Protein AF-A0AAW8ANI1-F1 (afdb_monomer)

Radius of gyration: 22.83 Å; Cα contacts (8 Å, |Δi|>4): 59; chains: 1; bounding box: 46×28×57 Å

Foldseek 3Di:
DDKDADPCLVCVVVVHDDDDDPDDRMDDDDDQKDWDDDPNDIDIDHPDPVRRVVVVVVVVVPDDDDPDDDDDDDPCPCVVVVVVVVVVVVVVVVVVD

Nearest PDB structures (foldseek):
  5jy9-assembly2_B  TM=9.925E-01  e=8.610E-11  Yersinia enterocolitica subsp. enterocolitica 8081
  4v7w-assembly1_B1  TM=3.103E-01  e=5.187E+00  Thermus thermophilus HB8
  8cwm-assembly1_F  TM=2.263E-01  e=5.564E+00  Saccharolobus islandicus REY15A

Structure (mmCIF, N/CA/C/O backbone):
data_AF-A0AAW8ANI1-F1
#
_entry.id   AF-A0AAW8ANI1-F1
#
loop_
_atom_site.group_PDB
_atom_site.id
_atom_site.type_symbol
_atom_site.label_atom_id
_atom_site.label_alt_id
_atom_site.label_comp_id
_atom_site.label_asym_id
_atom_site.label_entity_id
_atom_site.label_seq_id
_atom_site.pdbx_PDB_ins_code
_atom_site.Cartn_x
_atom_site.Cartn_y
_atom_site.Cartn_z
_atom_site.occupancy
_atom_site.B_iso_or_equiv
_atom_site.auth_seq_id
_atom_site.auth_comp_id
_atom_site.auth_asym_id
_atom_site.auth_atom_id
_atom_site.pdbx_PDB_model_num
ATOM 1 N N . VAL A 1 1 ? 2.405 -10.122 -9.732 1.00 95.44 1 VAL A N 1
ATOM 2 C CA . VAL A 1 1 ? 1.297 -9.153 -9.534 1.00 95.44 1 VAL A CA 1
ATOM 3 C C . VAL A 1 1 ? 1.682 -8.247 -8.386 1.00 95.44 1 VAL A C 1
ATOM 5 O O . VAL A 1 1 ? 2.093 -8.754 -7.352 1.00 95.44 1 VAL A O 1
ATOM 8 N N . TYR A 1 2 ? 1.562 -6.941 -8.580 1.00 98.06 2 TYR A N 1
ATOM 9 C CA . TYR A 1 2 ? 1.782 -5.915 -7.567 1.00 98.06 2 TYR A CA 1
ATOM 10 C C . TYR A 1 2 ? 0.429 -5.373 -7.134 1.00 98.06 2 TYR A C 1
ATOM 12 O O . TYR A 1 2 ? -0.468 -5.261 -7.966 1.00 98.06 2 TYR A O 1
ATOM 20 N N . GLY A 1 3 ? 0.258 -5.035 -5.862 1.00 97.62 3 GLY A N 1
ATOM 21 C CA . GLY A 1 3 ? -1.036 -4.551 -5.412 1.00 97.62 3 GLY A CA 1
ATOM 22 C C . GLY A 1 3 ? -1.012 -3.794 -4.104 1.00 97.62 3 GLY A C 1
ATOM 23 O O . GLY A 1 3 ? -0.036 -3.833 -3.356 1.00 97.62 3 GLY A O 1
ATOM 24 N N . GLN A 1 4 ? -2.119 -3.101 -3.860 1.00 98.25 4 GLN A N 1
ATOM 25 C CA . GLN A 1 4 ? -2.397 -2.370 -2.634 1.00 98.25 4 GLN A CA 1
ATOM 26 C C . GLN A 1 4 ? -3.814 -2.703 -2.167 1.00 98.25 4 GLN A C 1
ATOM 28 O O . GLN A 1 4 ? -4.715 -2.910 -2.982 1.00 98.25 4 GLN A O 1
ATOM 33 N N . VAL A 1 5 ? -4.005 -2.749 -0.850 1.00 98.25 5 VAL A N 1
ATOM 34 C CA . VAL A 1 5 ? -5.309 -2.983 -0.222 1.00 98.25 5 VAL A CA 1
ATOM 35 C C . VAL A 1 5 ? -5.537 -1.894 0.819 1.00 98.25 5 VAL A C 1
ATOM 37 O O . VAL A 1 5 ? -4.752 -1.750 1.755 1.00 98.25 5 VAL A O 1
ATOM 40 N N . GLY A 1 6 ? -6.590 -1.101 0.630 1.00 98.00 6 GLY A N 1
ATOM 41 C CA . GLY A 1 6 ? -6.962 -0.012 1.528 1.00 98.00 6 GLY A CA 1
ATOM 42 C C . GLY A 1 6 ? -7.664 -0.515 2.792 1.00 98.00 6 GLY A C 1
ATOM 43 O O . GLY A 1 6 ? -8.332 -1.547 2.777 1.00 98.00 6 GLY A O 1
ATOM 44 N N . PHE A 1 7 ? -7.572 0.248 3.886 1.00 98.00 7 PHE A N 1
ATOM 45 C CA . PHE A 1 7 ? -8.139 -0.110 5.199 1.00 98.00 7 PHE A CA 1
ATOM 46 C C . PHE A 1 7 ? -9.618 -0.536 5.134 1.00 98.00 7 PHE A C 1
ATOM 48 O O . PHE A 1 7 ? -10.009 -1.566 5.685 1.00 98.00 7 PHE A O 1
ATOM 55 N N . ASN A 1 8 ? -10.435 0.219 4.393 1.00 98.38 8 ASN A N 1
ATOM 56 C CA . ASN A 1 8 ? -11.875 -0.022 4.272 1.00 98.38 8 ASN A CA 1
ATOM 57 C C . ASN A 1 8 ? -12.237 -1.313 3.521 1.00 98.38 8 ASN A C 1
ATOM 59 O O . ASN A 1 8 ? -13.395 -1.733 3.570 1.00 98.38 8 ASN A O 1
ATOM 63 N N . PHE A 1 9 ? -11.273 -1.992 2.886 1.00 98.44 9 PHE A N 1
ATOM 64 C CA . PHE A 1 9 ? -11.499 -3.328 2.338 1.00 98.44 9 PHE A CA 1
ATOM 65 C C . PHE A 1 9 ? -11.998 -4.292 3.424 1.00 98.44 9 PHE A C 1
ATOM 67 O O . PHE A 1 9 ? -12.877 -5.108 3.164 1.00 98.44 9 PHE A O 1
ATOM 74 N N . ALA A 1 10 ? -11.507 -4.157 4.662 1.00 98.19 10 ALA A N 1
ATOM 75 C CA . ALA A 1 10 ? -11.937 -4.996 5.777 1.00 98.19 10 ALA A CA 1
ATOM 76 C C . ALA A 1 10 ? -13.414 -4.782 6.147 1.00 98.19 10 ALA A C 1
ATOM 78 O O . ALA A 1 10 ? -14.133 -5.754 6.382 1.00 98.19 10 ALA A O 1
ATOM 79 N N . ALA A 1 11 ? -13.875 -3.527 6.183 1.00 98.06 11 ALA A N 1
ATOM 80 C CA . ALA A 1 11 ? -15.274 -3.207 6.461 1.00 98.06 11 ALA A CA 1
ATOM 81 C C . ALA A 1 11 ? -16.185 -3.744 5.348 1.00 98.06 11 ALA A C 1
ATOM 83 O O . ALA A 1 11 ? -17.158 -4.441 5.632 1.00 98.06 11 ALA A O 1
ATOM 84 N N . HIS A 1 12 ? -15.792 -3.523 4.088 1.00 97.94 12 HIS A N 1
ATOM 85 C CA . HIS A 1 12 ? -16.482 -4.070 2.923 1.00 97.94 12 HIS A CA 1
ATOM 86 C C . HIS A 1 12 ? -16.589 -5.603 2.979 1.00 97.94 12 HIS A C 1
ATOM 88 O O . HIS A 1 12 ? -17.687 -6.145 2.877 1.00 97.94 12 HIS A O 1
ATOM 94 N N . ALA A 1 13 ? -15.476 -6.301 3.226 1.00 98.00 13 ALA A N 1
ATOM 95 C CA . ALA A 1 13 ? -15.429 -7.763 3.295 1.00 98.00 13 ALA A CA 1
ATOM 96 C C . ALA A 1 13 ? -16.284 -8.353 4.432 1.00 98.00 13 ALA A C 1
ATOM 98 O O . ALA A 1 13 ? -16.687 -9.511 4.360 1.00 98.00 13 ALA A O 1
ATOM 99 N N . ARG A 1 14 ? -16.563 -7.571 5.481 1.00 98.12 14 ARG A N 1
ATOM 100 C CA . ARG A 1 14 ? -17.388 -7.975 6.631 1.00 98.12 14 ARG A CA 1
ATOM 101 C C . ARG A 1 14 ? -18.832 -7.473 6.561 1.00 98.12 14 ARG A C 1
ATOM 103 O O . ARG A 1 14 ? -19.584 -7.709 7.500 1.00 98.12 14 ARG A O 1
ATOM 110 N N . GLY A 1 15 ? -19.223 -6.767 5.497 1.00 97.62 15 GLY A N 1
ATOM 111 C CA . GLY A 1 15 ? -20.557 -6.168 5.386 1.00 97.62 15 GLY A CA 1
ATOM 112 C C . GLY A 1 15 ? -20.827 -5.060 6.413 1.00 97.62 15 GLY A C 1
ATOM 113 O O . GLY A 1 15 ? -21.981 -4.791 6.735 1.00 97.62 15 GLY A O 1
ATOM 114 N N . ILE A 1 16 ? -19.777 -4.428 6.944 1.00 98.31 16 ILE A N 1
ATOM 115 C CA . ILE A 1 16 ? -19.881 -3.305 7.880 1.00 98.31 16 ILE A CA 1
ATOM 116 C C . ILE A 1 16 ? -19.913 -2.014 7.058 1.00 98.31 16 ILE A C 1
ATOM 118 O O . ILE A 1 16 ? -19.032 -1.785 6.229 1.00 98.31 16 ILE A O 1
ATOM 122 N N . ALA A 1 17 ? -20.920 -1.166 7.281 1.00 98.06 17 ALA A N 1
ATOM 123 C CA . ALA A 1 17 ? -21.004 0.137 6.623 1.00 98.06 17 ALA A CA 1
ATOM 124 C C . ALA A 1 17 ? -19.796 1.018 6.990 1.00 98.06 17 ALA A C 1
ATOM 126 O O . ALA A 1 17 ? -19.355 1.035 8.139 1.00 98.06 17 ALA A O 1
ATOM 127 N N . PHE A 1 18 ? -19.264 1.760 6.020 1.00 98.12 18 PHE A N 1
ATOM 128 C CA . PHE A 1 18 ? -18.097 2.622 6.205 1.00 98.12 18 PHE A CA 1
ATOM 129 C C . PHE A 1 18 ? -18.213 3.897 5.366 1.00 98.12 18 PHE A C 1
ATOM 131 O O . PHE A 1 18 ? -18.906 3.926 4.349 1.00 98.12 18 PHE A O 1
ATOM 138 N N . ASN A 1 19 ? -17.488 4.939 5.773 1.00 98.25 19 ASN A N 1
ATOM 139 C CA . ASN A 1 19 ? -17.327 6.152 4.974 1.00 98.25 19 ASN A CA 1
ATOM 140 C C . ASN A 1 19 ? -16.171 5.954 3.989 1.00 98.25 19 ASN A C 1
ATOM 142 O O . ASN A 1 19 ? -15.046 5.654 4.400 1.00 98.25 19 ASN A O 1
ATOM 146 N N . ALA A 1 20 ? -16.453 6.086 2.693 1.00 97.31 20 ALA A N 1
ATOM 147 C CA . ALA A 1 20 ? -15.442 5.942 1.654 1.00 97.31 20 ALA A CA 1
ATOM 148 C C . ALA A 1 20 ? -14.397 7.066 1.747 1.00 97.31 20 ALA A C 1
ATOM 150 O O . ALA A 1 20 ? -14.735 8.213 2.028 1.00 97.31 20 ALA A O 1
ATOM 151 N N . GLY A 1 21 ? -13.132 6.710 1.524 1.00 97.06 21 GLY A N 1
ATOM 152 C CA . GLY A 1 21 ? -12.063 7.678 1.287 1.00 97.06 21 GLY A CA 1
ATOM 153 C C . GLY A 1 21 ? -11.759 7.788 -0.206 1.00 97.06 21 GLY A C 1
ATOM 154 O O . GLY A 1 21 ? -12.402 7.136 -1.024 1.00 97.06 21 GLY A O 1
ATOM 155 N N . GLU A 1 22 ? -10.726 8.556 -0.543 1.00 98.00 22 GLU A N 1
ATOM 156 C CA . GLU A 1 22 ? -10.349 8.823 -1.942 1.00 98.00 22 GLU A CA 1
ATOM 157 C C . GLU A 1 22 ? -9.554 7.686 -2.603 1.00 98.00 22 GLU A C 1
ATOM 159 O O . GLU A 1 22 ? -9.469 7.595 -3.825 1.00 98.00 22 GLU A O 1
ATOM 164 N N . TRP A 1 23 ? -8.925 6.824 -1.801 1.00 98.06 23 TRP A N 1
ATOM 165 C CA . TRP A 1 23 ? -8.072 5.752 -2.312 1.00 98.06 23 TRP A CA 1
ATOM 166 C C . TRP A 1 23 ? -8.897 4.510 -2.664 1.00 98.06 23 TRP A C 1
ATOM 168 O O . TRP A 1 23 ? -9.870 4.199 -1.967 1.00 98.06 23 TRP A O 1
ATOM 178 N N . PRO A 1 24 ? -8.498 3.753 -3.703 1.00 97.75 24 PRO A N 1
ATOM 179 C CA . PRO A 1 24 ? -9.185 2.522 -4.065 1.00 97.75 24 PRO A CA 1
ATOM 180 C C . PRO A 1 24 ? -9.125 1.499 -2.925 1.00 97.75 24 PRO A C 1
ATOM 182 O O . PRO A 1 24 ? -8.132 1.398 -2.202 1.00 97.75 24 PRO A O 1
ATOM 185 N N . LEU A 1 25 ? -10.182 0.692 -2.792 1.00 97.75 25 LEU A N 1
ATOM 186 C CA . LEU A 1 25 ? -10.211 -0.398 -1.811 1.00 97.75 25 LEU A CA 1
ATOM 187 C C . LEU A 1 25 ? -9.158 -1.467 -2.119 1.00 97.75 25 LEU A C 1
ATOM 189 O O . LEU A 1 25 ? -8.565 -2.020 -1.196 1.00 97.75 25 LEU A O 1
ATOM 193 N N . LEU A 1 26 ? -8.935 -1.763 -3.401 1.00 98.38 26 LEU A N 1
ATOM 194 C CA . LEU A 1 26 ? -7.970 -2.757 -3.854 1.00 98.38 26 LEU A CA 1
ATOM 195 C C . LEU A 1 26 ? -7.540 -2.469 -5.295 1.00 98.38 26 LEU A C 1
ATOM 197 O O . LEU A 1 26 ? -8.376 -2.202 -6.158 1.00 98.38 26 LEU A O 1
ATOM 201 N N . THR A 1 27 ? -6.241 -2.570 -5.551 1.00 98.38 27 THR A N 1
ATOM 202 C CA . THR A 1 27 ? -5.631 -2.478 -6.884 1.00 98.38 27 THR A CA 1
ATOM 203 C C . THR A 1 27 ? -4.672 -3.640 -7.079 1.00 98.38 27 THR A C 1
ATOM 205 O O . THR A 1 27 ? -3.880 -3.955 -6.192 1.00 98.38 27 THR A O 1
ATOM 208 N N . LEU A 1 28 ? -4.739 -4.283 -8.246 1.00 98.50 28 LEU A N 1
ATOM 209 C CA . LEU A 1 28 ? -3.827 -5.346 -8.663 1.00 98.50 28 LEU A CA 1
ATOM 210 C C . LEU A 1 28 ? -3.333 -5.036 -10.074 1.00 98.50 28 LEU A C 1
ATOM 212 O O . LEU A 1 28 ? -4.135 -4.818 -10.979 1.00 98.50 28 LEU A O 1
ATOM 216 N N . THR A 1 29 ? -2.018 -5.053 -10.258 1.00 98.44 29 THR A N 1
ATOM 217 C CA . THR A 1 29 ? -1.354 -4.650 -11.497 1.00 98.44 29 THR A CA 1
ATOM 218 C C . THR A 1 29 ? -0.290 -5.673 -11.881 1.00 98.44 29 THR A C 1
ATOM 220 O O . THR A 1 29 ? 0.533 -6.090 -11.061 1.00 98.44 29 THR A O 1
ATOM 223 N N . VAL A 1 30 ? -0.281 -6.071 -13.151 1.00 98.12 30 VAL A N 1
ATOM 224 C CA . VAL A 1 30 ? 0.871 -6.728 -13.780 1.00 98.12 30 VAL A CA 1
ATOM 225 C C . VAL A 1 30 ? 1.642 -5.634 -14.518 1.00 98.12 30 VAL A C 1
ATOM 227 O O . VAL A 1 30 ? 1.052 -4.988 -15.387 1.00 98.12 30 VAL A O 1
ATOM 230 N N . PRO A 1 31 ? 2.899 -5.345 -14.146 1.00 97.50 31 PRO A N 1
ATOM 231 C CA . PRO A 1 31 ? 3.657 -4.293 -14.796 1.00 97.50 31 PRO A CA 1
ATOM 232 C C . PRO A 1 31 ? 4.068 -4.740 -16.198 1.00 97.50 31 PRO A C 1
ATOM 234 O O . PRO A 1 31 ? 4.220 -5.928 -16.473 1.00 97.50 31 PRO A O 1
ATOM 237 N N . ARG A 1 32 ? 4.261 -3.759 -17.078 1.00 97.62 32 ARG A N 1
ATOM 238 C CA . ARG A 1 32 ? 4.780 -3.982 -18.433 1.00 97.62 32 ARG A CA 1
ATOM 239 C C . ARG A 1 32 ? 6.272 -4.323 -18.430 1.00 97.62 32 ARG A C 1
ATOM 241 O O . ARG A 1 32 ? 6.741 -5.086 -19.262 1.00 97.62 32 ARG A O 1
ATOM 248 N N . GLU A 1 33 ? 7.010 -3.713 -17.512 1.00 98.06 33 GLU A N 1
ATOM 249 C CA . GLU A 1 33 ? 8.459 -3.836 -17.392 1.00 98.06 33 GLU A CA 1
ATOM 250 C C . GLU A 1 33 ? 8.804 -4.108 -15.924 1.00 98.06 33 GLU A C 1
ATOM 252 O O . GLU A 1 33 ? 8.174 -3.542 -15.028 1.00 98.06 33 GLU A O 1
ATOM 257 N N . GLU A 1 34 ? 9.788 -4.968 -15.669 1.00 98.31 34 GLU A N 1
ATOM 258 C CA . GLU A 1 34 ? 10.161 -5.397 -14.318 1.00 98.31 34 GLU A CA 1
ATOM 259 C C . GLU A 1 34 ? 11.686 -5.462 -14.178 1.00 98.31 34 GLU A C 1
ATOM 261 O O . GLU A 1 34 ? 12.384 -5.985 -15.050 1.00 98.31 34 GLU A O 1
ATOM 266 N N . LEU A 1 35 ? 12.205 -4.919 -13.073 1.00 97.25 35 LEU A N 1
ATOM 267 C CA . LEU A 1 35 ? 13.611 -5.017 -12.693 1.00 97.25 35 LEU A CA 1
ATOM 268 C C . LEU A 1 35 ? 13.702 -5.712 -11.339 1.00 97.25 35 LEU A C 1
ATOM 270 O O . LEU A 1 35 ? 13.123 -5.247 -10.356 1.00 97.25 35 LEU A O 1
ATOM 274 N N . ILE A 1 36 ? 14.464 -6.799 -11.281 1.00 97.94 36 ILE A N 1
ATOM 275 C CA . ILE A 1 36 ? 14.696 -7.565 -10.057 1.00 97.94 36 ILE A CA 1
ATOM 276 C C . ILE A 1 36 ? 16.166 -7.421 -9.681 1.00 97.94 36 ILE A C 1
ATOM 278 O O . ILE A 1 36 ? 17.041 -7.914 -10.392 1.00 97.94 36 ILE A O 1
ATOM 282 N N . PHE A 1 37 ? 16.431 -6.740 -8.568 1.00 95.88 37 PHE A N 1
ATOM 283 C CA . PHE A 1 37 ? 17.776 -6.541 -8.034 1.00 95.88 37 PHE A CA 1
ATOM 284 C C . PHE A 1 37 ? 18.073 -7.591 -6.966 1.00 95.88 37 PHE A C 1
ATOM 286 O O . PHE A 1 37 ? 17.376 -7.671 -5.956 1.00 95.88 37 PHE A O 1
ATOM 293 N N . GLU A 1 38 ? 19.133 -8.367 -7.160 1.00 97.00 38 GLU A N 1
ATOM 294 C CA . GLU A 1 38 ? 19.558 -9.383 -6.201 1.00 97.00 38 GLU A CA 1
ATOM 295 C C . GLU A 1 38 ? 21.087 -9.436 -6.124 1.00 97.00 38 GLU A C 1
ATOM 297 O O . GLU A 1 38 ? 21.762 -9.730 -7.108 1.00 97.00 38 GLU A O 1
ATOM 302 N N . LYS A 1 39 ? 21.645 -9.176 -4.932 1.00 94.69 39 LYS A N 1
ATOM 303 C CA . LYS A 1 39 ? 23.086 -9.322 -4.629 1.00 94.69 39 LYS A CA 1
ATOM 304 C C . LYS A 1 39 ? 24.019 -8.626 -5.637 1.00 94.69 39 LYS A C 1
ATOM 306 O O . LYS A 1 39 ? 25.061 -9.163 -5.997 1.00 94.69 39 LYS A O 1
ATOM 311 N N . GLY A 1 40 ? 23.645 -7.431 -6.093 1.00 89.50 40 GLY A N 1
ATOM 312 C CA . GLY A 1 40 ? 24.423 -6.655 -7.068 1.00 89.50 40 GLY A CA 1
ATOM 313 C C . GLY A 1 40 ? 24.187 -7.041 -8.532 1.00 89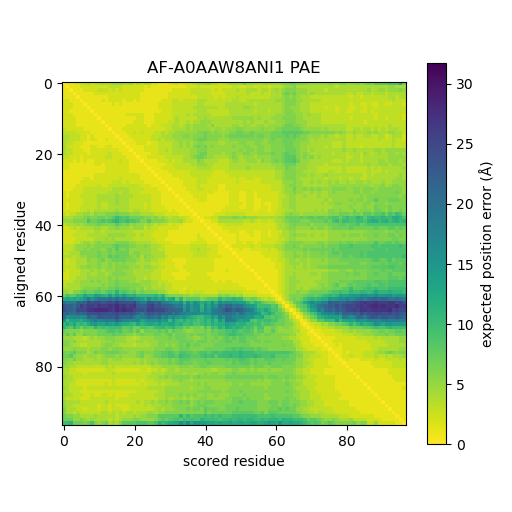.50 40 GLY A C 1
ATOM 314 O O . GLY A 1 40 ? 24.699 -6.363 -9.416 1.00 89.50 40 GLY A O 1
ATOM 315 N N . ASN A 1 41 ? 23.381 -8.071 -8.799 1.00 94.25 41 ASN A N 1
ATOM 316 C CA . ASN A 1 41 ? 22.883 -8.390 -10.134 1.00 94.25 41 ASN A CA 1
ATOM 317 C C . ASN A 1 41 ? 21.512 -7.745 -10.369 1.00 94.25 41 ASN A C 1
ATOM 319 O O . ASN A 1 41 ? 20.770 -7.465 -9.423 1.00 94.25 41 ASN A O 1
ATOM 323 N N . VAL A 1 42 ? 21.158 -7.567 -11.642 1.00 96.06 42 VAL A N 1
ATOM 324 C CA . VAL A 1 42 ? 19.825 -7.133 -12.068 1.00 96.06 42 VAL A CA 1
ATOM 325 C C . VAL A 1 42 ? 19.290 -8.061 -13.158 1.00 96.06 42 VAL A C 1
ATOM 327 O O . VAL A 1 42 ? 19.996 -8.371 -14.117 1.00 96.06 42 VAL A O 1
ATOM 330 N N . THR A 1 43 ? 18.042 -8.502 -13.012 1.00 97.94 43 THR A N 1
ATOM 331 C CA . THR A 1 43 ? 17.277 -9.187 -14.065 1.00 97.94 43 THR A CA 1
ATOM 332 C C . THR A 1 43 ? 16.242 -8.219 -14.621 1.00 97.94 43 THR A C 1
ATOM 334 O O . THR A 1 43 ? 15.550 -7.567 -13.841 1.00 97.94 43 THR A O 1
ATOM 337 N N . VAL A 1 44 ? 16.142 -8.113 -15.948 1.00 97.81 44 VAL A N 1
ATOM 338 C CA . VAL A 1 44 ? 15.270 -7.148 -16.634 1.00 97.81 44 VAL A CA 1
ATOM 339 C C . VAL A 1 44 ? 14.281 -7.881 -17.535 1.00 97.81 44 VAL A C 1
ATOM 341 O O . VAL A 1 44 ? 14.692 -8.674 -18.382 1.00 97.81 44 VAL A O 1
ATOM 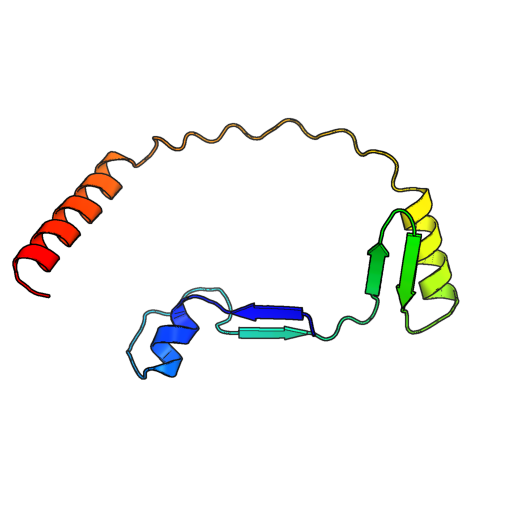344 N N . TYR A 1 45 ? 12.996 -7.569 -17.380 1.00 98.25 45 TYR A N 1
ATOM 345 C CA . TYR A 1 45 ? 11.909 -8.027 -18.244 1.00 98.25 45 TYR A CA 1
ATOM 346 C C . TYR A 1 45 ? 11.238 -6.825 -18.914 1.00 98.25 45 TYR A C 1
ATOM 348 O O . TYR A 1 45 ? 10.875 -5.861 -18.239 1.00 98.25 45 TYR A O 1
ATOM 356 N N . ALA A 1 46 ? 11.066 -6.883 -20.235 1.00 97.75 46 ALA A N 1
ATOM 357 C CA . ALA A 1 46 ? 10.339 -5.894 -21.027 1.00 97.75 46 ALA A CA 1
ATOM 358 C C . ALA A 1 46 ? 9.784 -6.534 -22.310 1.00 97.75 46 ALA A C 1
ATOM 360 O O . ALA A 1 46 ? 10.268 -7.576 -22.752 1.00 97.75 46 ALA A O 1
ATOM 361 N N . ASP A 1 47 ? 8.819 -5.867 -22.947 1.00 97.00 47 ASP A N 1
ATOM 362 C CA . ASP A 1 47 ? 8.172 -6.335 -24.184 1.00 97.00 47 ASP A CA 1
ATOM 363 C C . ASP A 1 47 ? 9.123 -6.377 -25.404 1.00 97.00 47 ASP A C 1
ATOM 365 O O . ASP A 1 47 ? 8.790 -6.952 -26.440 1.00 97.00 47 ASP A O 1
ATOM 369 N N . SER A 1 48 ? 10.296 -5.734 -25.327 1.00 97.75 48 SER A N 1
ATOM 370 C CA . SER A 1 48 ? 11.243 -5.631 -26.443 1.00 97.75 48 SER A CA 1
ATOM 371 C C . SER A 1 48 ? 12.699 -5.541 -25.986 1.00 97.75 48 SER A C 1
ATOM 373 O O . SER A 1 48 ? 13.000 -5.090 -24.879 1.00 97.75 48 SER A O 1
ATOM 375 N N . ALA A 1 49 ? 13.617 -5.904 -26.886 1.00 97.25 49 ALA A N 1
ATOM 376 C CA . ALA A 1 49 ? 15.056 -5.783 -26.656 1.00 97.25 49 ALA A CA 1
ATOM 377 C C . ALA A 1 49 ? 15.496 -4.327 -26.417 1.00 97.25 49 ALA A C 1
ATOM 379 O O . ALA A 1 49 ? 16.348 -4.079 -25.564 1.00 97.25 49 ALA A O 1
ATOM 380 N N . ASP A 1 50 ? 14.887 -3.361 -27.113 1.00 97.44 50 ASP A N 1
ATOM 381 C CA . ASP A 1 50 ? 15.138 -1.935 -26.878 1.00 97.44 50 ASP A CA 1
ATOM 382 C C . ASP A 1 50 ? 14.671 -1.487 -25.488 1.00 97.44 50 ASP A C 1
ATOM 384 O O . ASP A 1 50 ? 15.371 -0.719 -24.825 1.00 97.44 50 ASP A O 1
ATOM 388 N N . GLY A 1 51 ? 13.536 -2.011 -25.010 1.00 96.94 51 GLY A N 1
ATOM 389 C CA . GLY A 1 51 ? 13.072 -1.808 -23.636 1.00 96.94 51 GLY A CA 1
ATOM 390 C C . GLY A 1 51 ? 14.091 -2.315 -22.615 1.00 96.94 51 GLY A C 1
ATOM 391 O O . GLY A 1 51 ? 14.505 -1.564 -21.731 1.00 96.94 51 GLY A O 1
ATOM 392 N N . CYS A 1 52 ? 14.581 -3.546 -22.791 1.00 97.56 52 CYS A N 1
ATOM 393 C CA . CYS A 1 52 ? 15.627 -4.103 -21.932 1.00 97.56 52 CYS A CA 1
ATOM 394 C C . CYS A 1 52 ? 16.911 -3.260 -21.964 1.00 97.56 52 CYS A C 1
ATOM 396 O O . CYS A 1 52 ? 17.493 -2.987 -20.915 1.00 97.56 52 CYS A O 1
ATOM 398 N N . ARG A 1 53 ? 17.345 -2.811 -23.150 1.00 97.31 53 ARG A N 1
ATOM 399 C CA . ARG A 1 53 ? 18.550 -1.985 -23.308 1.00 97.31 53 ARG A CA 1
ATOM 400 C C . ARG A 1 53 ? 18.434 -0.663 -22.549 1.00 97.31 53 ARG A C 1
ATOM 402 O O . ARG A 1 53 ? 19.334 -0.349 -21.772 1.00 97.31 53 ARG A O 1
ATOM 409 N N . ARG A 1 54 ? 17.318 0.056 -22.707 1.00 96.62 54 ARG A N 1
ATOM 410 C CA . ARG A 1 54 ? 17.045 1.322 -22.004 1.00 96.62 54 ARG A CA 1
ATOM 411 C C . ARG A 1 54 ? 17.097 1.158 -20.483 1.00 96.62 54 ARG A C 1
ATOM 413 O O . ARG A 1 54 ? 17.708 1.967 -19.794 1.00 96.62 54 ARG A O 1
ATOM 420 N N . LEU A 1 55 ? 16.476 0.105 -19.953 1.00 96.56 55 LEU A N 1
ATOM 421 C CA . LEU A 1 55 ? 16.465 -0.155 -18.510 1.00 96.56 55 LEU A CA 1
ATOM 422 C C . LEU A 1 55 ? 17.862 -0.508 -17.981 1.00 96.56 55 LEU A C 1
ATOM 424 O O . LEU A 1 55 ? 18.261 -0.023 -16.925 1.00 96.56 55 LEU A O 1
ATOM 428 N N . CYS A 1 56 ? 18.637 -1.294 -18.729 1.00 95.38 56 CYS A N 1
ATOM 429 C CA . CYS A 1 56 ? 20.027 -1.593 -18.386 1.00 95.38 56 CYS A CA 1
ATOM 430 C C . CYS A 1 56 ? 20.924 -0.343 -18.388 1.00 95.38 56 CYS A C 1
ATOM 432 O O . CYS A 1 56 ? 21.833 -0.254 -17.565 1.00 95.38 56 CYS A O 1
ATOM 434 N N . GLU A 1 57 ? 20.700 0.602 -19.306 1.00 94.69 57 GLU A N 1
ATOM 435 C CA . GLU A 1 57 ? 21.396 1.897 -19.326 1.00 94.69 57 GLU A CA 1
ATOM 436 C C . GLU A 1 57 ? 21.072 2.701 -18.052 1.00 94.69 57 GLU A C 1
ATOM 438 O O . GLU A 1 57 ? 21.995 3.099 -17.343 1.00 94.69 57 GLU A O 1
ATOM 443 N N . TRP A 1 58 ? 19.793 2.808 -17.664 1.00 94.00 58 TRP A N 1
ATOM 444 C CA . TRP A 1 58 ? 19.384 3.487 -16.423 1.00 94.00 58 TRP A CA 1
ATOM 445 C C . TRP A 1 58 ? 20.005 2.885 -15.162 1.00 94.00 58 TRP A C 1
ATOM 447 O O . TRP A 1 58 ? 20.424 3.621 -14.275 1.00 94.00 58 TRP A O 1
ATOM 457 N N . VAL A 1 59 ? 20.099 1.555 -15.073 1.00 92.94 59 VAL A N 1
ATOM 458 C CA . VAL A 1 59 ? 20.730 0.895 -13.917 1.00 92.94 59 VAL A CA 1
ATOM 459 C C . VAL A 1 59 ? 22.209 1.266 -13.791 1.00 92.94 59 VAL A C 1
ATOM 461 O O . VAL A 1 59 ? 22.708 1.406 -12.679 1.00 92.94 59 VAL A O 1
ATOM 464 N N . LYS A 1 60 ? 22.916 1.444 -14.912 1.00 89.50 60 LYS A N 1
ATOM 465 C CA . LYS A 1 60 ? 24.331 1.850 -14.907 1.00 89.50 60 LYS A CA 1
ATOM 466 C C . LYS A 1 60 ? 24.504 3.324 -14.550 1.00 89.50 60 LYS A C 1
ATOM 468 O O . LYS A 1 60 ? 25.484 3.677 -13.902 1.00 89.50 60 LYS A O 1
ATOM 473 N N . GLU A 1 61 ? 23.571 4.166 -14.984 1.00 87.38 61 GLU A N 1
ATOM 474 C CA . GLU A 1 61 ? 23.568 5.608 -14.713 1.00 87.38 61 GLU A CA 1
ATOM 475 C C . GLU A 1 61 ? 23.081 5.956 -13.304 1.00 87.38 61 GLU A C 1
ATOM 477 O O . GLU A 1 61 ? 23.379 7.044 -12.809 1.00 87.38 61 G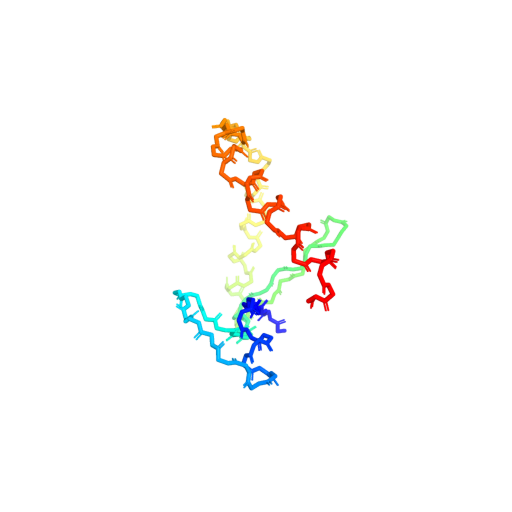LU A O 1
ATOM 482 N N . ALA A 1 62 ? 22.370 5.038 -12.643 1.00 78.25 62 ALA A N 1
ATOM 483 C CA . ALA A 1 62 ? 21.956 5.145 -11.251 1.00 78.25 62 ALA A CA 1
ATOM 484 C C . ALA A 1 62 ? 23.175 5.062 -10.310 1.00 78.25 62 ALA A C 1
ATOM 486 O O . ALA A 1 62 ? 23.388 4.085 -9.594 1.00 78.25 62 ALA A O 1
ATOM 487 N N . GLY A 1 63 ? 24.006 6.105 -10.319 1.00 70.06 63 GLY A N 1
ATOM 488 C CA . GLY A 1 63 ? 24.998 6.354 -9.283 1.00 70.06 63 GLY A CA 1
ATOM 489 C C . GLY A 1 63 ? 24.322 6.602 -7.934 1.00 70.06 63 GLY A C 1
ATOM 490 O O . GLY A 1 63 ? 23.119 6.854 -7.862 1.00 70.06 63 GLY A O 1
ATOM 491 N N . THR A 1 64 ? 25.099 6.541 -6.850 1.00 65.50 64 THR A N 1
ATOM 492 C CA . THR A 1 64 ? 24.632 6.880 -5.499 1.00 65.50 64 THR A CA 1
ATOM 493 C C . THR A 1 64 ? 24.047 8.286 -5.504 1.00 65.50 64 THR A C 1
ATOM 495 O O . THR A 1 64 ? 24.782 9.275 -5.529 1.00 65.50 64 THR A O 1
ATOM 498 N N . THR A 1 65 ? 22.721 8.362 -5.530 1.00 63.34 65 THR A N 1
ATOM 499 C CA . THR A 1 65 ? 21.970 9.607 -5.552 1.00 63.34 65 THR A CA 1
ATOM 500 C C . THR A 1 65 ? 22.399 10.471 -4.376 1.00 63.34 65 THR A C 1
ATOM 502 O O . THR A 1 65 ? 22.560 9.977 -3.257 1.00 63.34 65 THR A O 1
ATOM 505 N N . THR A 1 66 ? 22.562 11.769 -4.614 1.00 64.88 66 THR A N 1
ATOM 506 C CA . THR A 1 66 ? 22.721 12.759 -3.553 1.00 64.88 66 THR A CA 1
ATOM 507 C C . THR A 1 66 ? 21.544 12.597 -2.597 1.00 64.88 66 THR A C 1
ATOM 509 O O . THR A 1 66 ? 20.391 12.712 -3.016 1.00 64.88 66 THR A O 1
ATOM 512 N N . GLN A 1 67 ? 21.807 12.264 -1.331 1.00 73.25 67 GLN A N 1
ATOM 513 C CA . GLN A 1 67 ? 20.743 12.222 -0.335 1.00 73.25 67 GLN A CA 1
ATOM 514 C C . GLN A 1 67 ? 20.113 13.613 -0.274 1.00 73.25 67 GLN A C 1
ATOM 516 O O . GLN A 1 67 ? 20.780 14.593 0.062 1.00 73.25 67 GLN A O 1
ATOM 521 N N . ASN A 1 68 ? 18.836 13.704 -0.643 1.00 81.44 68 ASN A N 1
ATOM 522 C CA . ASN A 1 68 ? 18.075 14.927 -0.447 1.00 81.44 68 ASN A CA 1
ATOM 523 C C . ASN A 1 68 ? 18.032 15.237 1.052 1.00 81.44 68 ASN A C 1
ATOM 525 O O . ASN A 1 68 ? 17.979 14.321 1.878 1.00 81.44 68 ASN A O 1
ATOM 529 N N . ALA A 1 69 ? 18.056 16.524 1.398 1.00 89.25 69 ALA A N 1
ATOM 530 C CA . ALA A 1 69 ? 17.947 16.938 2.788 1.00 89.25 69 ALA A CA 1
ATOM 531 C C . ALA A 1 69 ? 16.667 16.344 3.411 1.00 89.25 69 ALA A C 1
ATOM 533 O O . ALA A 1 69 ? 15.609 16.373 2.770 1.00 89.25 69 ALA A O 1
ATOM 534 N N . PRO A 1 70 ? 16.742 15.787 4.631 1.00 90.62 70 PRO A N 1
ATOM 535 C CA . PRO A 1 70 ? 15.576 15.218 5.282 1.00 90.62 70 PRO A CA 1
ATOM 536 C C . PRO A 1 70 ? 14.538 16.308 5.549 1.00 90.62 70 PRO A C 1
ATOM 538 O O . PRO A 1 70 ? 14.873 17.430 5.936 1.00 90.62 70 PRO A O 1
ATOM 541 N N . LEU A 1 71 ? 13.264 15.963 5.375 1.00 93.31 71 LEU A N 1
ATOM 542 C CA . LEU A 1 71 ? 12.171 16.842 5.764 1.00 93.31 71 LEU A CA 1
ATOM 543 C C . LEU A 1 71 ? 12.013 16.805 7.288 1.00 93.31 71 LEU A C 1
ATOM 545 O O . LEU A 1 71 ? 11.801 15.740 7.867 1.00 93.31 71 LEU A O 1
ATOM 549 N N . ALA A 1 72 ? 12.084 17.969 7.931 1.00 95.38 72 ALA A N 1
ATOM 550 C CA . ALA A 1 72 ? 11.735 18.098 9.339 1.00 95.38 72 ALA A CA 1
ATOM 551 C C . ALA A 1 72 ? 10.207 18.088 9.488 1.00 95.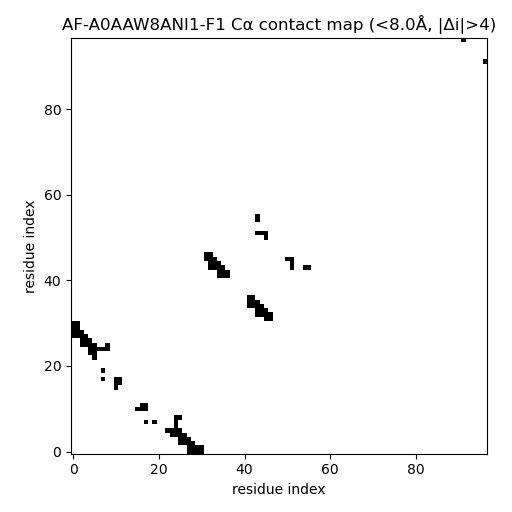38 72 ALA A C 1
ATOM 553 O O . ALA A 1 72 ? 9.522 18.963 8.959 1.00 95.38 72 ALA A O 1
ATOM 554 N N . VAL A 1 73 ? 9.678 17.098 10.208 1.00 95.88 73 VAL A N 1
ATOM 555 C CA . VAL A 1 73 ? 8.248 16.966 10.511 1.00 95.88 73 VAL A CA 1
ATOM 556 C C . VAL A 1 73 ? 8.082 16.948 12.024 1.00 95.88 73 VAL A C 1
ATOM 558 O O . VAL A 1 73 ? 8.632 16.076 12.695 1.00 95.88 73 VAL A O 1
ATOM 561 N N . ASP A 1 74 ? 7.329 17.905 12.564 1.00 96.69 74 ASP A N 1
ATOM 562 C CA . AS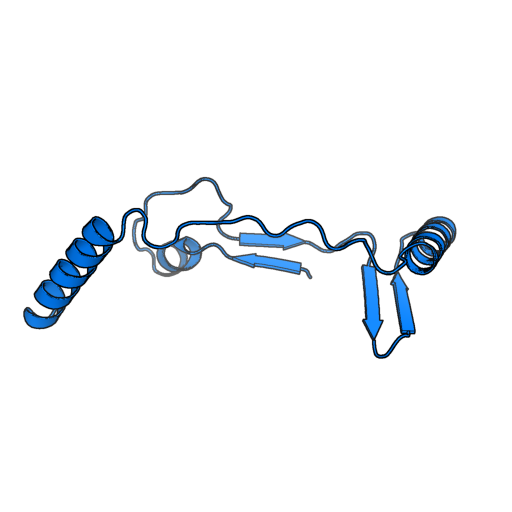P A 1 74 ? 6.972 17.908 13.981 1.00 96.69 74 ASP A CA 1
ATOM 563 C C . ASP A 1 74 ? 5.839 16.908 14.241 1.00 96.69 74 ASP A C 1
ATOM 565 O O . ASP A 1 74 ? 4.676 17.151 13.918 1.00 96.69 74 ASP A O 1
ATOM 569 N N . THR A 1 75 ? 6.186 15.771 14.837 1.00 96.69 75 THR A N 1
ATOM 570 C CA . THR A 1 75 ? 5.228 14.719 15.194 1.00 96.69 75 THR A CA 1
ATOM 571 C C . THR A 1 75 ? 4.535 14.961 16.535 1.00 96.69 75 THR A C 1
ATOM 573 O O . THR A 1 75 ? 3.676 14.169 16.916 1.00 96.69 75 THR A O 1
ATOM 576 N N . ALA A 1 76 ? 4.905 16.007 17.283 1.00 96.88 76 ALA A N 1
ATOM 577 C CA . ALA A 1 76 ? 4.195 16.406 18.498 1.00 96.88 76 ALA A CA 1
ATOM 578 C C . ALA A 1 76 ? 2.941 17.236 18.181 1.00 96.88 76 ALA A C 1
ATOM 580 O O . ALA A 1 76 ? 2.020 17.310 19.006 1.00 96.88 76 ALA A O 1
ATOM 581 N N . LEU A 1 77 ? 2.879 17.824 16.981 1.00 95.81 77 LEU A N 1
ATOM 582 C CA . LEU A 1 77 ? 1.710 18.541 16.493 1.00 95.81 77 LEU A CA 1
ATOM 583 C C . LEU A 1 77 ? 0.464 17.638 16.560 1.00 95.81 77 LEU A C 1
ATOM 585 O O . LEU A 1 77 ? 0.481 16.487 16.133 1.00 95.81 77 LEU A O 1
ATOM 589 N N . ASN A 1 78 ? -0.632 18.172 17.105 1.00 95.75 78 ASN A N 1
ATOM 590 C CA . ASN A 1 78 ? -1.907 17.475 17.350 1.00 95.75 78 ASN A CA 1
ATOM 591 C C . ASN A 1 78 ? -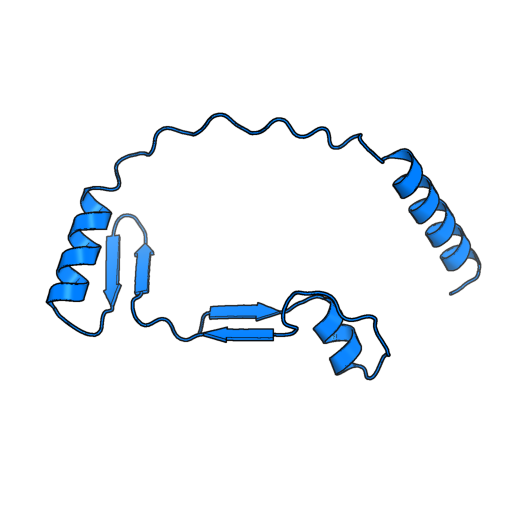1.881 16.359 18.417 1.00 95.75 78 ASN A C 1
ATOM 593 O O . ASN A 1 78 ? -2.883 15.659 18.590 1.00 95.75 78 ASN A O 1
ATOM 597 N N . GLY A 1 79 ? -0.796 16.226 19.189 1.00 97.44 79 GLY A N 1
ATOM 598 C CA . GLY A 1 79 ? -0.669 15.187 20.215 1.00 97.44 79 GLY A CA 1
ATOM 599 C C . GLY A 1 79 ? -1.786 15.194 21.268 1.00 97.44 79 GLY A C 1
ATOM 600 O O . GLY A 1 79 ? -2.253 14.131 21.668 1.00 97.44 79 GLY A O 1
ATOM 601 N N . GLU A 1 80 ? -2.275 16.367 21.683 1.00 97.75 80 GLU A N 1
ATOM 602 C CA . GLU A 1 80 ? -3.356 16.464 22.679 1.00 97.75 80 GLU A CA 1
ATOM 603 C C . GLU A 1 80 ? -4.695 15.908 22.172 1.00 97.75 80 GLU A C 1
ATOM 605 O O . GLU A 1 80 ? -5.375 15.181 22.897 1.00 97.75 80 GLU A O 1
ATOM 610 N N . ALA A 1 81 ? -5.053 16.169 20.911 1.00 97.88 81 ALA A N 1
ATOM 611 C CA . ALA A 1 81 ? -6.278 15.627 20.321 1.00 97.88 8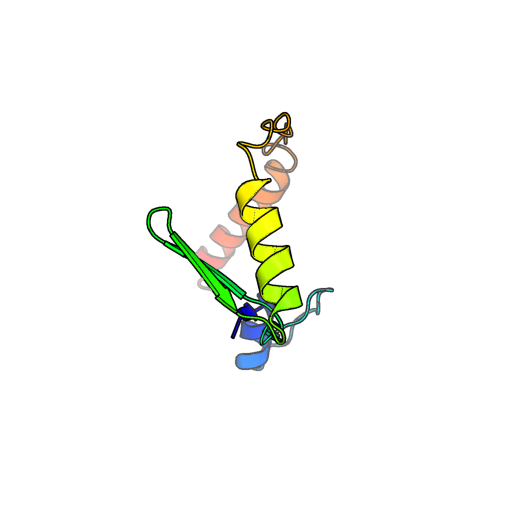1 ALA A CA 1
ATOM 612 C C . ALA A 1 81 ? -6.218 14.093 20.234 1.00 97.88 81 ALA A C 1
ATOM 614 O O . ALA A 1 81 ? -7.188 13.405 20.559 1.00 97.88 81 ALA A O 1
ATOM 615 N N . TYR A 1 82 ? -5.056 13.543 19.872 1.00 98.06 82 TYR A N 1
ATOM 616 C CA . TYR A 1 82 ? -4.858 12.096 19.851 1.00 98.06 82 TYR A CA 1
ATOM 617 C C . TYR A 1 82 ? -4.911 11.481 21.260 1.00 98.06 82 TYR A C 1
ATOM 619 O O . TYR A 1 82 ? -5.563 10.457 21.461 1.00 98.06 82 TYR A O 1
ATOM 627 N N . LYS A 1 83 ? -4.321 12.127 22.279 1.00 98.44 83 LYS A N 1
ATOM 628 C CA . LYS A 1 83 ? -4.437 11.679 23.683 1.00 98.44 83 LYS A CA 1
ATOM 629 C C . LYS A 1 83 ? -5.894 11.598 24.143 1.00 98.44 83 LYS A C 1
ATOM 631 O O . LYS A 1 83 ? -6.257 10.654 24.843 1.00 98.44 83 LYS A O 1
ATOM 636 N N . GLN A 1 84 ? -6.738 12.543 23.727 1.00 98.50 84 GLN A N 1
ATOM 637 C CA . GLN A 1 84 ? -8.173 12.498 24.018 1.00 98.50 84 GLN A CA 1
ATOM 638 C C . GLN A 1 84 ? -8.873 11.321 23.321 1.00 98.50 84 GLN A C 1
ATOM 640 O O . GLN A 1 84 ? -9.678 10.639 23.956 1.00 98.50 84 GLN A O 1
ATOM 645 N N . GLN A 1 85 ? -8.539 11.030 22.057 1.00 98.44 85 GLN A N 1
ATOM 646 C CA . GLN A 1 85 ? -9.049 9.845 21.349 1.00 98.44 85 GLN A CA 1
ATOM 647 C C . GLN A 1 85 ? -8.662 8.544 22.069 1.00 98.44 85 GLN A C 1
ATOM 649 O O . GLN A 1 85 ? -9.506 7.669 22.256 1.00 98.44 85 GLN A O 1
ATOM 654 N N . VAL A 1 86 ? -7.421 8.442 22.555 1.00 98.50 86 VAL A N 1
ATOM 655 C CA . VAL A 1 86 ? -6.953 7.287 23.339 1.00 98.50 86 VAL A CA 1
ATOM 656 C C . VAL A 1 86 ? -7.695 7.174 24.671 1.00 98.50 86 VAL A C 1
ATOM 658 O O . VAL A 1 86 ? -8.144 6.089 25.036 1.00 98.50 86 VAL A O 1
ATOM 661 N N . ALA A 1 87 ? -7.867 8.281 25.398 1.00 98.56 87 ALA A N 1
ATOM 662 C CA . ALA A 1 87 ? -8.599 8.283 26.664 1.00 98.56 87 ALA A CA 1
ATOM 663 C C . ALA A 1 87 ? -10.053 7.816 26.483 1.00 98.56 87 ALA A C 1
ATOM 665 O O . ALA A 1 87 ? -10.563 7.045 27.301 1.00 98.56 87 ALA A O 1
ATOM 666 N N . ARG A 1 88 ? -10.697 8.231 25.385 1.00 98.56 88 ARG A N 1
ATOM 667 C CA . ARG A 1 88 ? -12.031 7.761 25.001 1.00 98.56 88 ARG A CA 1
ATOM 668 C C . ARG A 1 88 ? -12.047 6.254 24.738 1.00 98.56 88 ARG A C 1
ATOM 670 O O . ARG A 1 88 ? -12.875 5.568 25.332 1.00 98.56 88 ARG A O 1
ATOM 677 N N . ALA A 1 89 ? -11.114 5.743 23.936 1.00 98.38 89 ALA A N 1
ATOM 678 C CA . ALA A 1 89 ? -11.020 4.313 23.641 1.00 98.38 89 ALA A CA 1
ATOM 679 C C . ALA A 1 89 ? -10.805 3.470 24.916 1.00 98.38 89 ALA A C 1
ATOM 681 O O . ALA A 1 89 ? -11.441 2.437 25.103 1.00 98.38 89 ALA A O 1
ATOM 682 N N . VAL A 1 90 ? -9.973 3.935 25.856 1.00 98.56 90 VAL A N 1
ATOM 683 C CA . VAL A 1 90 ? -9.783 3.266 27.159 1.00 98.56 90 VAL A CA 1
ATOM 684 C C . VAL A 1 90 ? -11.084 3.224 27.965 1.00 98.56 90 VAL A C 1
ATOM 686 O O . VAL A 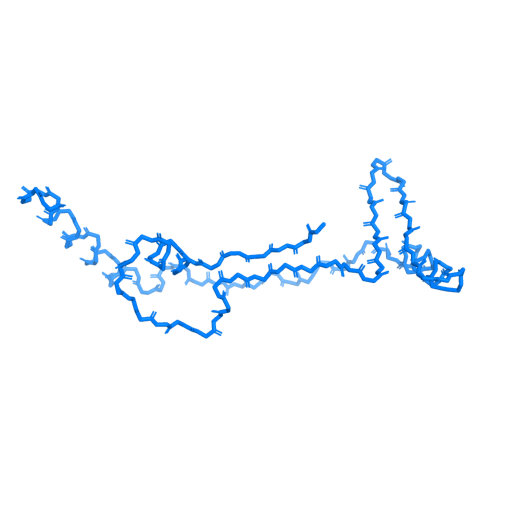1 90 ? -11.364 2.230 28.636 1.00 98.56 90 VAL A O 1
ATOM 689 N N . ALA A 1 91 ? -11.880 4.293 27.928 1.00 98.56 91 ALA A N 1
ATOM 690 C CA . ALA A 1 91 ? -13.169 4.326 28.606 1.00 98.56 91 ALA A CA 1
ATOM 691 C C . ALA A 1 91 ? -14.193 3.375 27.961 1.00 98.56 91 ALA A C 1
ATOM 693 O O . ALA A 1 91 ? -14.945 2.746 28.699 1.00 98.56 91 ALA A O 1
ATOM 694 N N . GLU A 1 92 ? -14.216 3.263 26.628 1.00 98.56 92 GLU A N 1
ATOM 695 C CA . GLU A 1 92 ? -15.045 2.306 25.869 1.00 98.56 92 GLU A CA 1
ATOM 696 C C . GLU A 1 92 ? -14.690 0.856 26.245 1.00 98.56 92 GLU A C 1
ATOM 698 O O . GLU A 1 92 ? -15.551 0.117 26.721 1.00 98.56 92 GLU A O 1
ATOM 703 N N . ILE A 1 93 ? -13.400 0.503 26.227 1.00 98.31 93 ILE A N 1
ATOM 704 C CA . ILE A 1 93 ? -12.916 -0.834 26.622 1.00 98.31 93 ILE A CA 1
ATOM 705 C C . ILE A 1 93 ? -13.307 -1.176 28.068 1.00 98.31 93 ILE A C 1
ATOM 707 O O . ILE A 1 93 ? -13.727 -2.292 28.365 1.00 98.31 93 ILE A O 1
ATOM 711 N N . ARG A 1 94 ? -13.204 -0.217 28.999 1.00 97.75 94 ARG A N 1
ATOM 712 C CA . ARG A 1 94 ? -13.597 -0.431 30.407 1.00 97.75 94 ARG A CA 1
ATOM 713 C C . ARG A 1 94 ? -15.095 -0.685 30.587 1.00 97.75 94 ARG A C 1
ATOM 715 O O . ARG A 1 94 ? -15.475 -1.236 31.617 1.00 97.75 94 ARG A O 1
ATOM 722 N N . ARG A 1 95 ? -15.932 -0.283 29.625 1.00 98.25 95 ARG A N 1
ATOM 723 C CA . ARG A 1 95 ? -17.370 -0.590 29.605 1.00 98.25 95 ARG A CA 1
ATOM 724 C C . ARG A 1 95 ? -17.691 -1.928 28.931 1.00 98.25 95 ARG A C 1
ATOM 726 O O . ARG A 1 95 ? -18.830 -2.369 29.040 1.00 98.25 95 ARG A O 1
ATOM 733 N N . GLY A 1 96 ? -16.709 -2.582 28.306 1.00 96.94 96 GLY A N 1
ATOM 734 C CA . GLY A 1 96 ? -16.879 -3.868 27.624 1.00 96.94 96 GLY A CA 1
ATOM 735 C C . GLY A 1 96 ? -17.393 -3.764 26.185 1.00 96.94 96 GLY A C 1
ATOM 736 O O . GLY A 1 96 ? -17.968 -4.733 25.695 1.00 96.94 96 GLY A O 1
ATOM 737 N N . GLU A 1 97 ? -17.220 -2.602 25.547 1.00 90.81 97 GLU A N 1
ATOM 738 C CA . GLU A 1 97 ? -17.368 -2.419 24.091 1.00 90.81 97 GLU A CA 1
ATOM 739 C C . GLU A 1 97 ? -16.159 -3.010 23.347 1.00 90.81 97 GLU A C 1
ATOM 741 O O . GLU A 1 97 ? -16.378 -3.648 22.292 1.00 90.81 97 GLU A O 1
#

Sequence (97 aa):
VYGQVGFNFAAHARGIAFNAGEWPLLTLTVPREELIFEKGNVTVYADSADGCRRLCEWVKEAGTTTQNAPLAVDTALNGEAYKQQVARAVAEIRRGE

Secondary structure (DSSP, 8-state):
-EEEE-TTHHHHHTT------SS-SEEEE--SSEEEEETTEEEEE-SSHHHHHHHHHHHHH------PPPPP--TTTTHHHHHHHHHHHHHHHHHT-

Mean predicted aligned error: 5.13 Å

Solvent-accessible surface area (backbone atoms only — not comparable to full-atom values): 6304 Å² total; per-residue (Å²): 123,49,72,52,74,34,79,63,38,58,35,58,77,68,74,43,90,78,85,84,71,92,68,66,49,64,49,79,44,76,74,78,58,49,78,49,7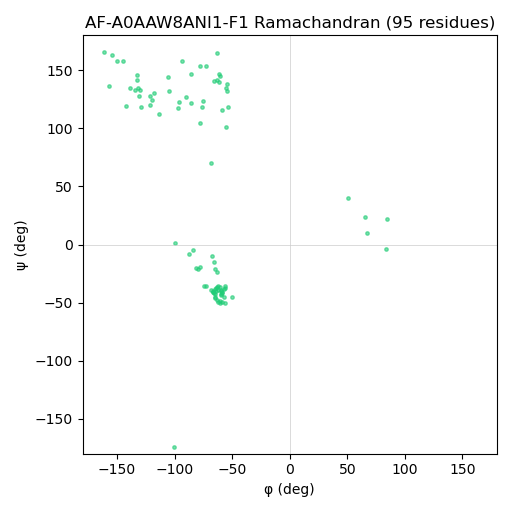7,53,99,93,44,76,48,74,46,46,95,41,72,66,52,38,49,54,53,55,51,51,60,70,68,61,58,90,68,82,80,71,82,81,82,88,73,77,79,66,68,66,45,69,63,52,52,51,54,50,54,49,51,54,52,42,54,75,73,72,109

InterPro domains:
  IPR005801 ADC synthase [G3DSA:3.60.120.10] (1-97)
  IPR005801 ADC synthase [SSF56322] (2-97)

Organism: Klebsiella pneumoniae (NCBI:txid573)

pLDDT: mean 94.99, std 7.28, range [63.34, 98.56]